Protein AF-A0A819W974-F1 (afdb_monomer)

Structure (mmCIF, N/CA/C/O backbone):
data_AF-A0A819W974-F1
#
_entry.id   AF-A0A819W974-F1
#
loop_
_atom_site.group_PDB
_atom_site.id
_atom_site.type_symbol
_atom_site.label_atom_id
_atom_site.label_alt_id
_atom_site.label_comp_id
_atom_site.label_asym_id
_atom_site.label_entity_id
_atom_site.label_seq_id
_atom_site.pdbx_PDB_ins_code
_atom_site.Cartn_x
_atom_site.Cartn_y
_atom_site.Cartn_z
_atom_site.occupancy
_atom_site.B_iso_or_equiv
_atom_site.auth_seq_id
_atom_site.auth_comp_id
_atom_site.auth_asym_id
_atom_site.auth_atom_id
_atom_site.pdbx_PDB_model_num
ATOM 1 N N . MET A 1 1 ? -41.568 12.295 -10.324 1.00 42.38 1 MET A N 1
ATOM 2 C CA . MET A 1 1 ? -40.497 11.325 -10.025 1.00 42.38 1 MET A CA 1
ATOM 3 C C . MET A 1 1 ? -39.999 11.650 -8.636 1.00 42.38 1 MET A C 1
ATOM 5 O O . MET A 1 1 ? -39.471 12.730 -8.417 1.00 42.38 1 MET A O 1
ATOM 9 N N . THR A 1 2 ? -40.362 10.806 -7.682 1.00 36.22 2 THR A N 1
ATOM 10 C CA . THR A 1 2 ? -40.073 10.951 -6.257 1.00 36.22 2 THR A CA 1
ATOM 11 C C . THR A 1 2 ? -38.584 10.732 -6.017 1.00 36.22 2 THR A C 1
ATOM 13 O O . THR A 1 2 ? -38.056 9.686 -6.380 1.00 36.22 2 THR A O 1
ATOM 16 N N . ASN A 1 3 ? -37.919 11.728 -5.428 1.00 44.75 3 ASN A N 1
ATOM 17 C CA . ASN A 1 3 ? -36.588 11.568 -4.852 1.00 44.75 3 ASN A CA 1
ATOM 18 C C . ASN A 1 3 ? -36.712 10.606 -3.671 1.00 44.75 3 ASN A C 1
ATOM 20 O O . ASN A 1 3 ? -37.143 11.006 -2.589 1.00 44.75 3 ASN A O 1
ATOM 24 N N . GLU A 1 4 ? -36.368 9.341 -3.889 1.00 32.69 4 GLU A N 1
ATOM 25 C CA . GLU A 1 4 ? -36.069 8.459 -2.773 1.00 32.69 4 GLU A CA 1
ATOM 26 C C . GLU A 1 4 ? -34.808 8.982 -2.070 1.00 32.69 4 GLU A C 1
ATOM 28 O O . GLU A 1 4 ? -33.823 9.324 -2.734 1.00 32.69 4 GLU A O 1
ATOM 33 N N . PRO A 1 5 ? -34.817 9.094 -0.733 1.00 39.94 5 PRO A N 1
ATOM 34 C CA . PRO A 1 5 ? -33.612 9.404 0.007 1.00 39.94 5 PRO A CA 1
ATOM 35 C C . PRO A 1 5 ? -32.645 8.239 -0.194 1.00 39.94 5 PRO A C 1
ATOM 37 O O . PRO A 1 5 ? -32.991 7.093 0.089 1.00 39.94 5 PRO A O 1
ATOM 40 N N . ILE A 1 6 ? -31.442 8.535 -0.689 1.00 42.38 6 ILE A N 1
ATOM 41 C CA . ILE A 1 6 ? -30.333 7.581 -0.753 1.00 42.38 6 ILE A CA 1
ATOM 42 C C . ILE A 1 6 ? -30.153 7.036 0.667 1.00 42.38 6 ILE A C 1
ATOM 44 O O . ILE A 1 6 ? -29.666 7.737 1.556 1.00 42.38 6 ILE A O 1
ATOM 48 N N . GLN A 1 7 ? -30.640 5.814 0.894 1.00 40.62 7 GLN A N 1
ATOM 49 C CA . GLN A 1 7 ? -30.474 5.087 2.144 1.00 40.62 7 GLN A CA 1
ATOM 50 C C . GLN A 1 7 ? -28.995 5.097 2.513 1.00 40.62 7 GLN A C 1
ATOM 52 O O . GLN A 1 7 ? -28.146 4.912 1.643 1.00 40.62 7 GLN A O 1
ATOM 57 N N . ALA A 1 8 ? -28.712 5.319 3.799 1.00 41.88 8 ALA A N 1
ATOM 58 C CA . ALA A 1 8 ? -27.383 5.286 4.390 1.00 41.88 8 ALA A CA 1
ATOM 59 C C . ALA A 1 8 ? -26.631 4.023 3.944 1.00 41.88 8 ALA A C 1
ATOM 61 O O . ALA A 1 8 ? -26.779 2.945 4.517 1.00 41.88 8 ALA A O 1
ATOM 62 N N . SER A 1 9 ? -25.854 4.148 2.872 1.00 46.50 9 SER A N 1
ATOM 63 C CA . SER A 1 9 ? -25.026 3.075 2.359 1.00 46.50 9 SER A CA 1
ATOM 64 C C . SER A 1 9 ? -23.968 2.801 3.413 1.00 46.50 9 SER A C 1
ATOM 66 O O . SER A 1 9 ? -23.186 3.701 3.727 1.00 46.50 9 SER A O 1
ATOM 68 N N . ASN A 1 10 ? -23.958 1.582 3.954 1.00 57.91 10 ASN A N 1
ATOM 69 C CA . ASN A 1 10 ? -22.863 1.031 4.747 1.00 57.91 10 ASN A CA 1
ATOM 70 C C . ASN A 1 10 ? -21.526 1.416 4.103 1.00 57.91 10 ASN A C 1
ATOM 72 O O . ASN A 1 10 ? -21.108 0.830 3.106 1.00 57.91 10 ASN A O 1
ATOM 76 N N . ASN A 1 11 ? -20.878 2.447 4.637 1.00 87.25 11 ASN A N 1
ATOM 77 C CA . ASN A 1 11 ? -19.597 2.900 4.136 1.00 87.25 11 ASN A CA 1
ATOM 78 C C . ASN A 1 11 ? -18.559 1.895 4.641 1.00 87.25 11 ASN A C 1
ATOM 80 O O . ASN A 1 11 ? -18.260 1.875 5.834 1.00 87.25 11 ASN A O 1
ATOM 84 N N . ALA A 1 12 ? -18.032 1.052 3.751 1.00 91.69 12 ALA A N 1
ATOM 85 C CA . ALA A 1 12 ? -17.072 0.002 4.093 1.00 91.69 12 ALA A CA 1
ATOM 86 C C . ALA A 1 12 ? -15.874 0.553 4.888 1.00 91.69 12 ALA A C 1
ATOM 88 O O . ALA A 1 12 ? -15.417 -0.083 5.834 1.00 91.69 12 ALA A O 1
ATOM 89 N N . VAL A 1 13 ? -15.425 1.779 4.584 1.00 93.81 13 VAL A N 1
ATOM 90 C CA . VAL A 1 13 ? -14.362 2.460 5.342 1.00 93.81 13 VAL A CA 1
ATOM 91 C C . VAL A 1 13 ? -14.792 2.746 6.785 1.00 93.81 13 VAL A C 1
ATOM 93 O O . VAL A 1 13 ? -14.018 2.511 7.708 1.00 93.81 13 VAL A O 1
ATOM 96 N N . GLN A 1 14 ? -16.024 3.215 7.007 1.00 91.81 14 GLN A N 1
ATOM 97 C CA . GLN A 1 14 ? -16.550 3.452 8.360 1.00 91.81 14 GLN A CA 1
ATOM 98 C C . GLN A 1 14 ? -16.754 2.139 9.122 1.00 91.81 14 GLN A C 1
ATOM 100 O O . GLN A 1 14 ? -16.429 2.066 10.305 1.00 91.81 14 GLN A O 1
ATOM 105 N N . ALA A 1 15 ? -17.238 1.091 8.447 1.00 91.94 15 ALA A N 1
ATOM 106 C CA . ALA A 1 15 ? -17.370 -0.241 9.033 1.00 91.94 15 ALA A CA 1
ATOM 107 C C . ALA A 1 15 ? -16.003 -0.808 9.454 1.00 91.94 15 ALA A C 1
ATOM 109 O O . ALA A 1 15 ? -15.865 -1.340 10.560 1.00 91.94 15 ALA A O 1
ATOM 110 N N . PHE A 1 16 ? -14.976 -0.631 8.615 1.00 93.62 16 PHE A N 1
ATOM 111 C CA . PHE A 1 16 ? -13.601 -0.991 8.950 1.00 93.62 16 PHE A CA 1
ATOM 112 C C . PHE A 1 16 ? -13.096 -0.189 10.150 1.00 93.62 16 PHE A C 1
ATOM 114 O O . PHE A 1 16 ? -12.579 -0.782 11.091 1.00 93.62 16 PHE A O 1
ATOM 121 N N . ALA A 1 17 ? -13.257 1.139 10.140 1.00 92.75 17 ALA A N 1
ATOM 122 C CA . ALA A 1 17 ? -12.788 2.010 11.217 1.00 92.75 17 ALA A CA 1
ATOM 123 C C . ALA A 1 17 ? -13.410 1.625 12.565 1.00 92.75 17 ALA A C 1
ATOM 125 O O . ALA A 1 17 ? -12.683 1.411 13.532 1.00 92.75 17 ALA A O 1
ATOM 126 N N . LYS A 1 18 ? -14.733 1.413 12.597 1.00 91.06 18 LYS A N 1
ATOM 127 C CA . LYS A 1 18 ? -15.446 0.935 13.788 1.00 91.06 18 LYS A CA 1
ATOM 128 C C . LYS A 1 18 ? -14.874 -0.398 14.279 1.00 91.06 18 LYS A C 1
ATOM 130 O O . LYS A 1 18 ? -14.532 -0.512 15.450 1.00 91.06 18 LYS A O 1
ATOM 135 N N . SER A 1 19 ? -14.713 -1.372 13.378 1.00 90.94 19 SER A N 1
ATOM 136 C CA . SER A 1 19 ? -14.131 -2.683 13.708 1.00 90.94 19 SER A CA 1
ATOM 137 C C . SER A 1 19 ? -12.705 -2.551 14.260 1.00 90.94 19 SER A C 1
ATOM 139 O O . SER A 1 19 ? -12.328 -3.225 15.214 1.00 90.94 19 SER A O 1
ATOM 141 N N . PHE A 1 20 ? -11.896 -1.675 13.662 1.00 91.69 20 PHE A N 1
ATOM 142 C CA . PHE A 1 20 ? -10.507 -1.453 14.044 1.00 91.69 20 PHE A CA 1
ATOM 143 C C . PHE A 1 20 ? -10.368 -0.769 15.410 1.00 91.69 20 PHE A C 1
ATOM 145 O O . PHE A 1 20 ? -9.435 -1.077 16.149 1.00 91.69 20 PHE A O 1
ATOM 152 N N . GLU A 1 21 ? -11.281 0.137 15.756 1.00 89.31 21 GLU A N 1
ATOM 153 C CA . GLU A 1 21 ? -11.305 0.822 17.052 1.00 89.31 21 GLU A CA 1
ATOM 154 C C . GLU A 1 21 ? -11.771 -0.104 18.182 1.00 89.31 21 GLU A C 1
ATOM 156 O O . GLU A 1 21 ? -11.208 -0.068 19.276 1.00 89.31 21 GLU A O 1
ATOM 161 N N . THR A 1 22 ? -12.752 -0.978 17.927 1.00 87.19 22 THR A N 1
ATOM 162 C CA . THR A 1 22 ? -13.338 -1.840 18.968 1.00 87.19 22 THR A CA 1
ATOM 163 C C . THR A 1 22 ? -12.621 -3.175 19.163 1.00 87.19 22 THR A C 1
ATOM 165 O O . THR A 1 22 ? -12.827 -3.820 20.195 1.00 87.19 22 THR A O 1
ATOM 168 N N . LYS A 1 23 ? -11.729 -3.586 18.247 1.00 85.06 23 LYS A N 1
ATOM 169 C CA . LYS A 1 23 ? -11.028 -4.891 18.298 1.00 85.06 23 LYS A CA 1
ATOM 170 C C . LYS A 1 23 ? -10.211 -5.152 19.570 1.00 85.06 23 LYS A C 1
ATOM 172 O O . LYS A 1 23 ? -9.821 -6.285 19.825 1.00 85.06 23 LYS A O 1
ATOM 177 N N . HIS A 1 24 ? -9.877 -4.110 20.332 1.00 75.44 24 HIS A N 1
ATOM 178 C CA . HIS A 1 24 ? -9.124 -4.222 21.587 1.00 75.44 24 HIS A CA 1
ATOM 179 C C . HIS A 1 24 ? -10.011 -4.148 22.836 1.00 75.44 24 HIS A C 1
ATOM 181 O O . HIS A 1 24 ? -9.515 -4.344 23.941 1.00 75.44 24 HIS A O 1
ATOM 187 N N . THR A 1 25 ? -11.302 -3.856 22.670 1.00 72.00 25 THR A N 1
ATOM 188 C CA . THR A 1 25 ? -12.250 -3.618 23.766 1.00 72.00 25 THR A CA 1
ATOM 189 C C . THR A 1 25 ? -13.275 -4.746 23.909 1.00 72.00 25 THR A C 1
ATOM 191 O O . THR A 1 25 ? -13.917 -4.838 24.951 1.00 72.00 25 THR A O 1
ATOM 194 N N . GLN A 1 26 ? -13.451 -5.607 22.900 1.00 56.25 26 GLN A N 1
ATOM 195 C CA . GLN A 1 26 ? -14.539 -6.589 22.875 1.00 56.25 26 GLN A CA 1
ATOM 196 C C . GLN A 1 26 ? -14.070 -8.051 22.835 1.00 56.25 26 GLN A C 1
ATOM 198 O O . GLN A 1 26 ? -13.472 -8.500 21.864 1.00 56.25 26 GLN A O 1
ATOM 203 N N . ASP A 1 27 ? -14.498 -8.796 23.858 1.00 47.78 27 ASP A N 1
ATOM 204 C CA . ASP A 1 27 ? -14.634 -10.264 23.918 1.00 47.78 27 ASP A CA 1
ATOM 205 C C . ASP A 1 27 ? -15.865 -10.785 23.126 1.00 47.78 27 ASP A C 1
ATOM 207 O O . ASP A 1 27 ? -16.282 -11.930 23.281 1.00 47.78 27 ASP A O 1
ATOM 211 N N . TYR A 1 28 ? -16.489 -9.963 22.272 1.00 43.31 28 TYR A N 1
ATOM 212 C CA . TYR A 1 28 ? -17.703 -10.323 21.532 1.00 43.31 28 TYR A CA 1
ATOM 213 C C . TYR A 1 28 ? -17.597 -9.965 20.049 1.00 43.31 28 TYR A C 1
ATOM 215 O O . TYR A 1 28 ? -17.535 -8.800 19.664 1.00 43.31 28 TYR A O 1
ATOM 223 N N . ALA A 1 29 ? -17.651 -11.000 19.215 1.00 47.88 29 ALA A N 1
ATOM 224 C CA . ALA A 1 29 ? -17.997 -10.903 17.807 1.00 47.88 29 ALA A CA 1
ATOM 225 C C .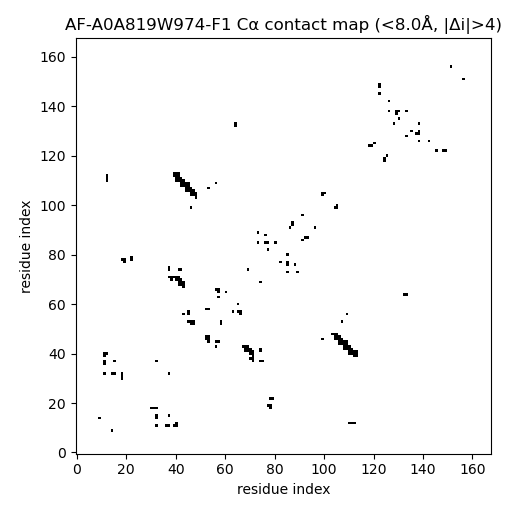 ALA A 1 29 ? -19.424 -10.343 17.650 1.00 47.88 29 ALA A C 1
ATOM 227 O O . ALA A 1 29 ? -20.346 -10.880 18.258 1.00 47.88 29 ALA A O 1
ATOM 228 N N . SER A 1 30 ? -19.632 -9.313 16.822 1.00 46.91 30 SER A N 1
ATOM 229 C CA . SER A 1 30 ? -20.837 -9.259 15.962 1.00 46.91 30 SER A CA 1
ATOM 230 C C . SER A 1 30 ? -20.846 -8.155 14.902 1.00 46.91 30 SER A C 1
ATOM 232 O O . SER A 1 30 ? -21.572 -8.316 13.931 1.00 46.91 30 SER A O 1
ATOM 234 N N . ASP A 1 31 ? -20.005 -7.121 14.978 1.00 56.09 31 ASP A N 1
ATOM 235 C CA . ASP A 1 31 ? -19.869 -6.147 13.878 1.00 56.09 31 ASP A CA 1
ATOM 236 C C . ASP A 1 31 ? -18.556 -6.368 13.123 1.00 56.09 31 ASP A C 1
ATOM 238 O O . ASP A 1 31 ? -17.691 -5.500 13.041 1.00 56.09 31 ASP A O 1
ATOM 242 N N . THR A 1 32 ? -18.370 -7.580 12.604 1.00 73.06 32 THR A N 1
ATOM 243 C CA . THR A 1 32 ? -17.257 -7.862 11.696 1.00 73.06 32 THR A CA 1
ATOM 244 C C . THR A 1 32 ? -17.601 -7.282 10.330 1.00 73.06 32 THR A C 1
ATOM 246 O O . THR A 1 32 ? -18.657 -7.585 9.771 1.00 73.06 32 THR A O 1
ATOM 249 N N . ILE A 1 33 ? -16.719 -6.436 9.788 1.00 86.38 33 ILE A N 1
ATOM 250 C CA . ILE A 1 33 ? -16.798 -6.031 8.381 1.00 86.38 33 ILE A CA 1
ATOM 251 C C . ILE A 1 33 ? -16.965 -7.278 7.500 1.00 86.38 33 ILE A C 1
ATOM 253 O O . ILE A 1 33 ? -16.260 -8.270 7.682 1.00 86.38 33 ILE A O 1
ATOM 257 N N . LYS A 1 34 ? -17.922 -7.244 6.571 1.00 89.25 34 LYS A N 1
ATOM 258 C CA . LYS A 1 34 ? -18.146 -8.354 5.639 1.00 89.25 34 LYS A CA 1
ATOM 259 C C . LYS A 1 34 ? -16.941 -8.495 4.713 1.00 89.25 34 LYS A C 1
ATOM 261 O O . LYS A 1 34 ? -16.384 -7.482 4.293 1.00 89.25 34 LYS A O 1
ATOM 266 N N . ASP A 1 35 ? -16.595 -9.722 4.333 1.00 88.75 35 ASP A N 1
ATOM 267 C CA . ASP A 1 35 ? -15.468 -9.977 3.425 1.00 88.75 35 ASP A CA 1
ATOM 268 C C . ASP A 1 35 ? -15.617 -9.206 2.101 1.00 88.75 35 ASP A C 1
ATOM 270 O O . ASP A 1 35 ? -14.673 -8.551 1.664 1.00 88.75 35 ASP A O 1
ATOM 274 N N . ASP A 1 36 ? -16.826 -9.162 1.531 1.00 91.25 36 ASP A N 1
ATOM 275 C CA . ASP A 1 36 ? -17.128 -8.384 0.319 1.00 91.25 36 ASP A CA 1
ATOM 276 C C . ASP A 1 36 ? -16.870 -6.880 0.490 1.00 91.25 36 ASP A C 1
ATOM 278 O O . ASP A 1 36 ? -16.502 -6.190 -0.460 1.00 91.25 36 ASP A O 1
ATOM 282 N N . ASP A 1 37 ? -17.084 -6.341 1.693 1.00 93.50 37 ASP A N 1
ATOM 283 C CA . ASP A 1 37 ? -16.803 -4.937 1.983 1.00 93.50 37 ASP A CA 1
ATOM 284 C C . ASP A 1 37 ? -15.309 -4.711 2.204 1.00 93.50 37 ASP A C 1
ATOM 286 O O . ASP A 1 37 ? -14.780 -3.699 1.750 1.00 93.50 37 ASP A O 1
ATOM 290 N N . LEU A 1 38 ? -14.607 -5.667 2.817 1.00 94.00 38 LEU A N 1
ATOM 291 C CA . LEU A 1 38 ? -13.160 -5.609 2.997 1.00 94.00 38 LEU A CA 1
ATOM 292 C C . LEU A 1 38 ? -12.411 -5.690 1.656 1.00 94.00 38 LEU A C 1
ATOM 294 O O . LEU A 1 38 ? -11.460 -4.939 1.454 1.00 94.00 38 LEU A O 1
ATOM 298 N N . GLN A 1 39 ? -12.871 -6.517 0.710 1.00 94.81 39 GLN A N 1
ATOM 299 C CA . GLN A 1 39 ? -12.305 -6.641 -0.645 1.00 94.81 39 GLN A CA 1
ATOM 300 C C . GLN A 1 39 ? -12.358 -5.337 -1.453 1.00 94.81 39 GLN A C 1
ATOM 302 O O . GLN A 1 39 ? -11.505 -5.093 -2.313 1.00 94.81 39 GLN A O 1
ATOM 307 N N . LYS A 1 40 ? -13.320 -4.457 -1.148 1.00 95.50 40 LYS A N 1
ATOM 308 C CA . LYS A 1 40 ? -13.427 -3.117 -1.750 1.00 95.50 40 LYS A CA 1
ATOM 309 C C . LYS A 1 40 ? -12.413 -2.131 -1.178 1.00 95.50 40 LYS A C 1
ATOM 311 O O . LYS A 1 40 ? -12.319 -1.014 -1.684 1.00 95.50 40 LYS A O 1
ATOM 316 N N . LEU A 1 41 ? -11.684 -2.499 -0.127 1.00 96.62 41 LEU A N 1
ATOM 317 C CA . LEU A 1 41 ? -10.747 -1.627 0.562 1.00 96.62 41 LEU A CA 1
ATOM 318 C C . LEU A 1 41 ? -9.300 -1.992 0.247 1.00 96.62 41 LEU A C 1
ATOM 320 O O . LEU A 1 41 ? -8.947 -3.111 -0.130 1.00 96.62 41 LEU A O 1
ATOM 324 N N . VAL A 1 42 ? -8.458 -0.987 0.422 1.00 96.94 42 VAL A N 1
ATOM 325 C CA . VAL A 1 42 ? -7.004 -1.085 0.454 1.00 96.94 42 VAL A CA 1
ATOM 326 C C . VAL A 1 42 ? -6.497 -0.188 1.575 1.00 96.94 42 VAL A C 1
ATOM 328 O O . VAL A 1 42 ? -7.191 0.731 2.026 1.00 96.94 42 VAL A O 1
ATOM 331 N N . GLY A 1 43 ? -5.280 -0.438 2.042 1.00 95.81 43 GLY A N 1
ATOM 332 C CA . GLY A 1 43 ? -4.694 0.416 3.061 1.00 95.81 43 GLY A CA 1
ATOM 333 C C . GLY A 1 43 ? -3.189 0.509 3.028 1.00 95.81 43 GLY A C 1
ATOM 334 O O . GLY A 1 43 ? -2.490 -0.201 2.312 1.00 95.81 43 GLY A O 1
ATOM 335 N N . ARG A 1 44 ? -2.662 1.432 3.820 1.00 95.25 44 ARG A N 1
ATOM 336 C CA . ARG A 1 44 ? -1.224 1.622 3.963 1.00 95.25 44 ARG A CA 1
ATOM 337 C C . ARG A 1 44 ? -0.899 2.156 5.335 1.00 95.25 44 ARG A C 1
ATOM 339 O O . ARG A 1 44 ? -1.525 3.098 5.814 1.00 95.25 44 ARG A O 1
ATOM 346 N N . VAL A 1 45 ? 0.143 1.590 5.927 1.00 95.06 45 VAL A N 1
ATOM 347 C CA . VAL A 1 45 ? 0.729 2.150 7.136 1.00 95.06 45 VAL A CA 1
ATOM 348 C C . VAL A 1 45 ? 1.723 3.245 6.771 1.00 95.06 45 VAL A C 1
ATOM 350 O O . VAL A 1 45 ? 2.686 3.014 6.039 1.00 95.06 45 VAL A O 1
ATOM 353 N N . THR A 1 46 ? 1.525 4.420 7.358 1.00 93.44 46 THR A N 1
ATOM 354 C CA . THR A 1 46 ? 2.435 5.563 7.280 1.00 93.44 46 THR A CA 1
ATOM 355 C C . THR A 1 46 ? 3.010 5.861 8.664 1.00 93.44 46 THR A C 1
ATOM 357 O O . THR A 1 46 ? 2.327 5.741 9.678 1.00 93.44 46 THR A O 1
ATOM 360 N N . CYS A 1 47 ? 4.284 6.253 8.719 1.00 93.56 47 CYS A N 1
ATOM 361 C CA . CYS A 1 47 ? 5.000 6.585 9.955 1.00 93.56 47 CYS A CA 1
ATOM 362 C C . CYS A 1 47 ? 5.424 8.059 9.932 1.00 93.56 47 CYS A C 1
ATOM 364 O O . CYS A 1 47 ? 6.188 8.444 9.047 1.00 93.56 47 CYS A O 1
ATOM 366 N N . GLY A 1 48 ? 4.985 8.891 10.880 1.00 93.06 48 GLY A N 1
ATOM 367 C CA . GLY A 1 48 ? 5.189 10.350 10.874 1.00 93.06 48 GLY A CA 1
ATOM 368 C C . GLY A 1 48 ? 5.229 11.005 12.248 1.00 93.06 48 GLY A C 1
ATOM 369 O O . GLY A 1 48 ? 4.954 10.348 13.236 1.00 93.06 48 GLY A O 1
ATOM 370 N N . SER A 1 49 ? 5.647 12.271 12.328 1.00 93.94 49 SER A N 1
ATOM 371 C CA . SER A 1 49 ? 5.691 13.022 13.607 1.00 93.94 49 SER A CA 1
ATOM 372 C C . SER A 1 49 ? 4.602 14.078 13.755 1.00 93.94 49 SER A C 1
ATOM 374 O O . SER A 1 49 ? 4.394 14.570 14.854 1.00 93.94 49 SER A O 1
ATOM 376 N N . LYS A 1 50 ? 3.964 14.482 12.660 1.00 92.75 50 LYS A N 1
ATOM 377 C CA . LYS A 1 50 ? 3.026 15.609 12.604 1.00 92.75 50 LYS A CA 1
ATOM 378 C C . LYS A 1 50 ? 1.891 15.277 11.650 1.00 92.75 50 LYS A C 1
ATOM 380 O O . LYS A 1 50 ? 2.085 14.443 10.773 1.00 92.75 50 LYS A O 1
ATOM 385 N N . GLU A 1 51 ? 0.750 15.943 11.786 1.00 90.56 51 GLU A N 1
ATOM 386 C CA . GLU A 1 51 ? -0.453 15.662 10.985 1.00 90.56 51 GLU A CA 1
ATOM 387 C C . GLU A 1 51 ? -0.185 15.641 9.477 1.00 90.56 51 GLU A C 1
ATOM 389 O O . GLU A 1 51 ? -0.529 14.673 8.803 1.00 90.56 51 GLU A O 1
ATOM 394 N N . MET A 1 52 ? 0.557 16.630 8.972 1.00 90.50 52 MET A N 1
ATOM 395 C CA . MET A 1 52 ? 0.881 16.713 7.544 1.00 90.50 52 MET A CA 1
ATOM 396 C C . MET A 1 52 ? 1.712 15.533 7.013 1.00 90.50 52 MET A C 1
ATOM 398 O O . MET A 1 52 ? 1.716 15.265 5.817 1.00 90.50 52 MET A O 1
ATOM 402 N N . ASP A 1 53 ? 2.412 14.791 7.882 1.00 89.00 53 ASP A N 1
ATOM 403 C CA . ASP A 1 53 ? 3.135 13.582 7.466 1.00 89.00 53 ASP A CA 1
ATOM 404 C C . ASP A 1 53 ? 2.180 12.442 7.060 1.00 89.00 53 ASP A C 1
ATOM 406 O O . ASP A 1 53 ? 2.644 11.434 6.521 1.00 89.00 53 ASP A O 1
ATOM 410 N N . PHE A 1 54 ? 0.886 12.576 7.366 1.00 91.12 54 PHE A N 1
ATOM 411 C CA . PHE A 1 54 ? -0.162 11.589 7.119 1.00 91.12 54 PHE A CA 1
ATOM 412 C C . PHE A 1 54 ? -1.174 12.028 6.054 1.00 91.12 54 PHE A C 1
ATOM 414 O O . PHE A 1 54 ? -2.031 11.226 5.696 1.00 91.12 54 PHE A O 1
ATOM 421 N N . GLU A 1 55 ? -1.070 13.254 5.529 1.00 88.56 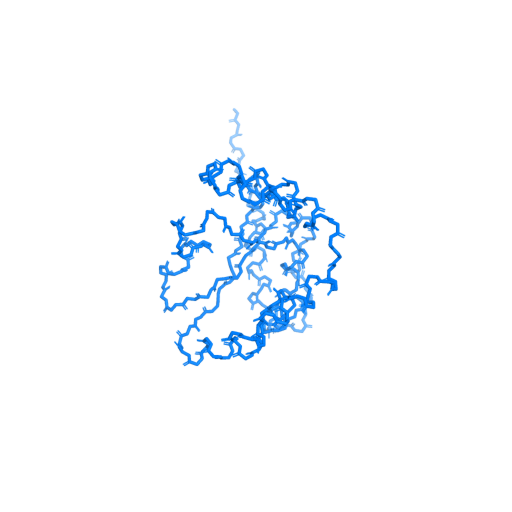55 GLU A N 1
ATOM 422 C CA . GLU A 1 55 ? -1.928 13.748 4.437 1.00 88.56 55 GLU A CA 1
ATOM 423 C C . GLU A 1 55 ? -1.739 12.942 3.148 1.00 88.56 55 GLU A C 1
ATOM 425 O O . GLU A 1 55 ? -2.681 12.737 2.386 1.00 88.56 55 GLU A O 1
ATOM 430 N N . TYR A 1 56 ? -0.522 12.443 2.923 1.00 85.50 56 TYR A N 1
ATOM 431 C CA . TYR A 1 56 ? -0.168 11.668 1.742 1.00 85.50 56 TYR A CA 1
ATOM 432 C C . TYR A 1 56 ? 0.321 10.275 2.129 1.00 85.50 56 TYR A C 1
ATOM 434 O O . TYR A 1 56 ? 1.038 10.078 3.112 1.00 85.50 56 TYR A O 1
ATOM 442 N N . LEU A 1 57 ? 0.018 9.295 1.276 1.00 85.81 57 LEU A N 1
ATOM 443 C CA . LEU A 1 57 ? 0.546 7.931 1.396 1.00 85.81 57 LEU A CA 1
ATOM 444 C C . LEU A 1 57 ? 2.083 7.892 1.280 1.00 85.81 57 LEU A C 1
ATOM 446 O O . LEU A 1 57 ? 2.746 7.012 1.841 1.00 85.81 57 LEU A O 1
ATOM 450 N N . GLN A 1 58 ? 2.664 8.866 0.578 1.00 82.50 58 GLN A N 1
ATOM 451 C CA . GLN A 1 58 ? 4.097 8.996 0.356 1.00 82.50 58 GLN A CA 1
ATOM 452 C C . GLN A 1 58 ? 4.572 10.392 0.752 1.00 82.50 58 GLN A C 1
ATOM 454 O O . GLN A 1 58 ? 4.160 11.386 0.170 1.00 82.50 58 GLN A O 1
ATOM 459 N N . LYS A 1 59 ? 5.509 10.459 1.701 1.00 76.75 59 LYS A N 1
ATOM 460 C CA . LYS A 1 59 ? 6.022 11.733 2.237 1.00 76.75 59 LYS A CA 1
ATOM 461 C C . LYS A 1 59 ? 6.811 12.587 1.253 1.00 76.75 59 LYS A C 1
ATOM 463 O O . LYS A 1 59 ? 6.965 13.781 1.465 1.00 76.75 59 LYS A O 1
ATOM 468 N N . ASN A 1 60 ? 7.409 11.950 0.254 1.00 78.88 60 ASN A N 1
ATOM 469 C CA . ASN A 1 60 ? 8.237 12.621 -0.736 1.00 78.88 60 ASN A CA 1
ATOM 470 C C . ASN A 1 60 ? 7.813 12.134 -2.131 1.00 78.88 60 ASN A C 1
ATOM 472 O O . ASN A 1 60 ? 8.363 11.130 -2.606 1.00 78.88 60 ASN A O 1
ATOM 476 N N . PRO A 1 61 ? 6.808 12.789 -2.740 1.00 71.50 61 PRO A N 1
ATOM 477 C CA . PRO A 1 61 ? 6.317 12.441 -4.072 1.00 71.50 61 PRO A CA 1
ATOM 478 C C . PRO A 1 61 ? 7.335 12.756 -5.180 1.00 71.50 61 PRO A C 1
ATOM 480 O O . PRO A 1 61 ? 7.269 12.189 -6.275 1.00 71.50 61 PRO A O 1
ATOM 483 N N . ASP A 1 62 ? 8.322 13.612 -4.911 1.00 78.19 62 ASP A N 1
ATOM 484 C CA . ASP A 1 62 ? 9.397 13.898 -5.863 1.00 78.19 62 ASP A CA 1
ATOM 485 C C . ASP A 1 62 ? 10.354 12.712 -5.981 1.00 78.19 62 ASP A C 1
ATOM 487 O O . ASP A 1 62 ? 10.738 12.334 -7.088 1.00 78.19 62 ASP A O 1
ATOM 491 N N . ALA A 1 63 ? 10.664 12.066 -4.853 1.00 76.25 63 ALA A N 1
ATOM 492 C CA . ALA A 1 63 ? 11.568 10.921 -4.800 1.00 76.25 63 ALA A CA 1
ATOM 493 C C . ALA A 1 63 ? 10.893 9.579 -5.131 1.00 76.25 63 ALA A C 1
ATOM 495 O O . ALA A 1 63 ? 11.520 8.710 -5.741 1.00 76.25 63 ALA A O 1
ATOM 496 N N . LYS A 1 64 ? 9.635 9.363 -4.720 1.00 83.19 64 LYS A N 1
ATOM 497 C CA . LYS A 1 64 ? 8.892 8.136 -5.053 1.00 83.19 64 LYS A CA 1
ATOM 498 C C . LYS A 1 64 ? 7.509 8.479 -5.580 1.00 83.19 64 LYS A C 1
ATOM 500 O O . LYS A 1 64 ? 6.717 9.091 -4.872 1.00 83.19 64 LYS A O 1
ATOM 505 N N . LYS A 1 65 ? 7.222 8.029 -6.801 1.00 87.31 65 LYS A N 1
ATOM 506 C CA . LYS A 1 65 ? 5.955 8.293 -7.493 1.00 87.31 65 LYS A CA 1
ATOM 507 C C . LYS A 1 65 ? 4.816 7.390 -7.025 1.00 87.31 65 LYS A C 1
ATOM 509 O O . LYS A 1 65 ? 3.658 7.750 -7.180 1.00 87.31 65 LYS A O 1
ATOM 514 N N . PHE A 1 66 ? 5.144 6.257 -6.403 1.00 89.56 66 PHE A N 1
ATOM 515 C CA . PHE A 1 66 ? 4.171 5.253 -5.980 1.00 89.56 66 PHE A CA 1
ATOM 516 C C . PHE A 1 66 ? 4.306 4.897 -4.505 1.00 89.56 66 PHE A C 1
ATOM 518 O O . PHE A 1 66 ? 5.363 5.064 -3.887 1.00 89.56 66 PHE A O 1
ATOM 525 N N . SER A 1 67 ? 3.221 4.349 -3.966 1.00 90.88 67 SER A N 1
ATOM 526 C CA . SER A 1 67 ? 3.154 3.779 -2.627 1.00 90.88 67 SER A CA 1
ATOM 527 C C . SER A 1 67 ? 2.730 2.324 -2.698 1.00 90.88 67 SER A C 1
ATOM 529 O O . SER A 1 67 ? 1.741 2.003 -3.342 1.00 90.88 67 SER A O 1
ATOM 531 N N . TRP A 1 68 ? 3.430 1.467 -1.960 1.00 91.31 68 TRP A N 1
ATOM 532 C CA . TRP A 1 68 ? 2.949 0.124 -1.652 1.00 91.31 68 TRP A CA 1
ATOM 533 C C . TRP A 1 68 ? 1.730 0.201 -0.739 1.00 91.31 68 TRP A C 1
ATOM 535 O O . TRP A 1 68 ? 1.777 0.852 0.310 1.00 91.31 68 TRP A O 1
ATOM 545 N N . ILE A 1 69 ? 0.659 -0.462 -1.135 1.00 94.81 69 ILE A N 1
ATOM 546 C CA . ILE A 1 69 ? -0.577 -0.576 -0.368 1.00 94.81 69 ILE A CA 1
ATOM 547 C C . ILE A 1 69 ? -0.870 -2.062 -0.171 1.00 94.81 69 ILE A C 1
ATOM 549 O O . ILE A 1 69 ? -0.404 -2.894 -0.946 1.00 94.81 69 ILE A O 1
ATOM 553 N N . MET A 1 70 ? -1.607 -2.390 0.878 1.00 95.12 70 MET A N 1
ATOM 554 C CA . MET A 1 70 ? -2.074 -3.740 1.161 1.00 95.12 70 MET A CA 1
ATOM 555 C C . MET A 1 70 ? -3.537 -3.882 0.750 1.00 95.12 70 MET A C 1
ATOM 557 O O . MET A 1 70 ? -4.303 -2.915 0.837 1.00 95.12 70 MET A O 1
ATOM 561 N N . GLY A 1 71 ? -3.898 -5.080 0.300 1.00 95.19 71 GLY A N 1
ATOM 562 C CA . GLY A 1 71 ? -5.274 -5.451 0.022 1.00 95.19 71 GLY A CA 1
ATOM 563 C C . GLY A 1 71 ? -6.035 -5.826 1.289 1.00 95.19 71 GLY A C 1
ATOM 564 O O . GLY A 1 71 ? -5.616 -5.563 2.421 1.00 95.19 71 GLY A O 1
ATOM 565 N N . ASP A 1 72 ? -7.172 -6.464 1.067 1.00 94.94 72 ASP A N 1
ATOM 566 C CA . ASP A 1 72 ? -8.050 -7.036 2.079 1.00 94.94 72 ASP A CA 1
ATOM 567 C C . ASP A 1 72 ? -7.340 -8.054 2.976 1.00 94.94 72 ASP A C 1
ATOM 569 O O . ASP A 1 72 ? -7.542 -8.056 4.190 1.00 94.94 72 ASP A O 1
ATOM 573 N N . ASP A 1 73 ? -6.437 -8.849 2.407 1.00 93.44 73 ASP A N 1
ATOM 574 C CA . ASP A 1 73 ? -5.588 -9.797 3.121 1.00 93.44 73 ASP A CA 1
ATOM 575 C C . ASP A 1 73 ? -4.766 -9.114 4.226 1.00 93.44 73 ASP A C 1
ATOM 577 O O . ASP A 1 73 ? -4.856 -9.497 5.398 1.00 93.44 73 ASP A O 1
ATOM 581 N N . GLY A 1 74 ? -4.041 -8.047 3.884 1.00 93.69 74 GLY A N 1
ATOM 582 C CA . GLY A 1 74 ? -3.244 -7.268 4.825 1.00 93.69 74 GLY A CA 1
ATOM 583 C C . GLY A 1 74 ? -4.104 -6.480 5.811 1.00 93.69 74 GLY A C 1
ATOM 584 O O . GLY A 1 74 ? -3.809 -6.462 7.007 1.00 93.69 74 GLY A O 1
ATOM 585 N N . LEU A 1 75 ? -5.208 -5.885 5.350 1.00 95.69 75 LEU A N 1
ATOM 586 C CA . LEU A 1 75 ? -6.160 -5.193 6.224 1.00 95.69 75 LEU A CA 1
ATOM 587 C C . LEU A 1 75 ? -6.785 -6.137 7.259 1.00 95.69 75 LEU A C 1
ATOM 589 O O . LEU A 1 75 ? -6.983 -5.744 8.410 1.00 95.69 75 LEU A O 1
ATOM 593 N N . SER A 1 76 ? -7.036 -7.397 6.895 1.00 94.44 76 SER A N 1
ATOM 594 C CA . SER A 1 76 ? -7.592 -8.391 7.815 1.00 94.44 76 SER A CA 1
ATOM 595 C C . SER A 1 76 ? -6.656 -8.682 8.995 1.00 94.44 76 SER A C 1
ATOM 597 O O . SER A 1 76 ? -7.129 -8.919 10.108 1.00 94.44 76 SER A O 1
ATOM 599 N N . LEU A 1 77 ? -5.333 -8.591 8.800 1.00 93.56 77 LEU A N 1
ATOM 600 C CA . LEU A 1 77 ? -4.344 -8.748 9.874 1.00 93.56 77 LEU A CA 1
ATOM 601 C C . LEU A 1 77 ? -4.519 -7.668 10.941 1.00 93.56 77 LEU A C 1
ATOM 603 O O . LEU A 1 77 ? -4.463 -7.956 12.134 1.00 93.56 77 LEU A O 1
ATOM 607 N N . PHE A 1 78 ? -4.808 -6.435 10.518 1.00 93.38 78 PHE A N 1
ATOM 608 C CA . PHE A 1 78 ? -5.086 -5.328 11.428 1.00 93.38 78 PHE A CA 1
ATOM 609 C C . PHE A 1 78 ? -6.399 -5.489 12.187 1.00 93.38 78 PHE A C 1
ATOM 611 O O . PHE A 1 78 ? -6.556 -4.832 13.206 1.00 93.38 78 PHE A O 1
ATOM 618 N N . LEU A 1 79 ? -7.322 -6.346 11.760 1.00 92.00 79 LEU A N 1
ATOM 619 C CA . LEU A 1 79 ? -8.533 -6.646 12.529 1.00 92.00 79 LEU A CA 1
ATOM 620 C C . LEU A 1 79 ? -8.341 -7.851 13.456 1.00 92.00 79 LEU A C 1
ATOM 622 O O . LEU A 1 79 ? -8.870 -7.865 14.561 1.00 92.00 79 LEU A O 1
ATOM 626 N N . LYS A 1 80 ? -7.556 -8.842 13.023 1.00 89.94 80 LYS A N 1
ATOM 627 C CA . LYS A 1 80 ? -7.384 -10.130 13.716 1.00 89.94 80 LYS A CA 1
ATOM 628 C C . LYS A 1 80 ? -6.237 -10.149 14.728 1.00 89.94 80 LYS A C 1
ATOM 630 O O . LYS A 1 80 ? -6.173 -11.054 15.554 1.00 89.94 80 LYS A O 1
ATOM 635 N N . GLN A 1 81 ? -5.301 -9.204 14.646 1.00 91.38 81 GLN A N 1
ATOM 636 C CA . GLN A 1 81 ? -4.074 -9.206 15.444 1.00 91.38 81 GLN A CA 1
ATOM 637 C C . GLN A 1 81 ? -3.866 -7.891 16.207 1.00 91.38 81 GLN A C 1
ATOM 639 O O . GLN A 1 81 ? -4.479 -6.849 15.931 1.00 91.38 81 GLN A O 1
ATOM 644 N N . SER A 1 82 ? -2.928 -7.918 17.161 1.00 90.88 82 SER A N 1
ATOM 645 C CA . SER A 1 82 ? -2.407 -6.678 17.742 1.00 90.88 82 SER A CA 1
ATOM 646 C C . SER A 1 82 ? -1.747 -5.813 16.662 1.00 90.88 82 SER A C 1
ATOM 648 O O . SER A 1 82 ? -1.170 -6.330 15.705 1.00 90.88 82 SER A O 1
ATOM 650 N N . ASN A 1 83 ? -1.783 -4.487 16.827 1.00 91.56 83 ASN A N 1
ATOM 651 C CA . ASN A 1 83 ? -1.195 -3.564 15.846 1.00 91.56 83 ASN A CA 1
ATOM 652 C C . ASN A 1 83 ? 0.281 -3.876 15.565 1.00 91.56 83 ASN A C 1
ATOM 654 O O . ASN A 1 83 ? 0.704 -3.849 14.417 1.00 91.56 83 ASN A O 1
ATOM 658 N N . ILE A 1 84 ? 1.061 -4.226 16.591 1.00 91.69 84 ILE A N 1
ATOM 659 C CA . ILE A 1 84 ? 2.475 -4.582 16.423 1.00 91.69 84 ILE A CA 1
ATOM 660 C C . ILE A 1 84 ? 2.641 -5.877 15.620 1.00 91.69 84 ILE A C 1
ATOM 662 O O . ILE A 1 84 ? 3.495 -5.929 14.741 1.00 91.69 84 ILE A O 1
ATOM 666 N N . GLN A 1 85 ? 1.828 -6.906 15.876 1.00 91.12 85 GLN A N 1
ATOM 667 C CA . GLN A 1 85 ? 1.878 -8.149 15.096 1.00 91.12 85 GLN A CA 1
ATOM 668 C C . GLN A 1 85 ? 1.504 -7.908 13.632 1.00 91.12 85 GLN A C 1
ATOM 670 O O . GLN A 1 85 ? 2.244 -8.342 12.755 1.00 91.12 85 GLN A O 1
ATOM 675 N N . ALA A 1 86 ? 0.455 -7.125 13.368 1.00 93.12 86 ALA A N 1
ATOM 676 C CA . ALA A 1 86 ? 0.074 -6.766 12.006 1.00 93.12 86 ALA A CA 1
ATOM 677 C C . ALA A 1 86 ? 1.203 -6.009 11.278 1.00 93.12 86 ALA A C 1
ATOM 679 O O . ALA A 1 86 ? 1.518 -6.325 10.133 1.00 93.12 86 ALA A O 1
ATOM 680 N N . LEU A 1 87 ? 1.878 -5.068 11.958 1.00 94.12 87 LEU A N 1
ATOM 681 C CA . LEU A 1 87 ? 3.054 -4.374 11.415 1.00 94.12 87 LEU A CA 1
ATOM 682 C C . LEU A 1 87 ? 4.197 -5.348 11.075 1.00 94.12 87 LEU A C 1
ATOM 684 O O . LEU A 1 87 ? 4.810 -5.217 10.015 1.00 94.12 87 LEU A O 1
ATOM 688 N N . ARG A 1 88 ? 4.466 -6.345 11.927 1.00 92.38 88 ARG A N 1
ATOM 689 C CA . ARG A 1 88 ? 5.470 -7.385 11.640 1.00 92.38 88 ARG A CA 1
ATOM 690 C C . ARG A 1 88 ? 5.098 -8.213 10.420 1.00 92.38 88 ARG A C 1
ATOM 692 O O . ARG A 1 88 ? 5.953 -8.464 9.577 1.00 92.38 88 ARG A O 1
ATOM 699 N N . SER A 1 89 ? 3.836 -8.620 10.314 1.00 91.56 89 SER A N 1
ATOM 700 C CA . SER A 1 89 ? 3.355 -9.444 9.204 1.00 91.56 89 SER A CA 1
ATOM 701 C C . SER A 1 89 ? 3.449 -8.740 7.850 1.00 91.56 89 SER A C 1
ATOM 703 O O . SER A 1 89 ? 3.610 -9.415 6.841 1.00 91.56 89 SER A O 1
ATOM 705 N N . ILE A 1 90 ? 3.431 -7.403 7.819 1.00 90.25 90 ILE A N 1
ATOM 706 C CA . ILE A 1 90 ? 3.682 -6.616 6.599 1.00 90.25 90 ILE A CA 1
ATOM 707 C C . ILE A 1 90 ? 5.167 -6.250 6.399 1.00 90.25 90 ILE A C 1
ATOM 709 O O . ILE A 1 90 ? 5.488 -5.379 5.591 1.00 90.25 90 ILE A O 1
ATOM 713 N N . GLY A 1 91 ? 6.082 -6.890 7.135 1.00 89.75 91 GLY A N 1
ATOM 714 C CA . GLY A 1 91 ? 7.531 -6.779 6.940 1.00 89.75 91 GLY A CA 1
ATOM 715 C C . GLY A 1 91 ? 8.226 -5.658 7.720 1.00 89.75 91 GLY A C 1
ATOM 716 O O . GLY A 1 91 ? 9.374 -5.335 7.415 1.00 89.75 91 GLY A O 1
ATOM 717 N N . LEU A 1 92 ? 7.576 -5.040 8.714 1.00 90.44 92 LEU A N 1
ATOM 718 C CA . LEU A 1 92 ? 8.231 -4.043 9.570 1.00 90.44 92 LEU A CA 1
ATOM 719 C C . LEU A 1 92 ? 8.945 -4.712 10.750 1.00 90.44 92 LEU A C 1
ATOM 721 O O . LEU A 1 92 ? 8.336 -5.407 11.560 1.00 90.44 92 LEU A O 1
ATOM 725 N N . GLU A 1 93 ? 10.241 -4.445 10.886 1.00 90.50 93 GLU A N 1
ATOM 726 C CA . GLU A 1 93 ? 11.052 -5.001 11.968 1.00 90.50 93 GLU A CA 1
ATOM 727 C C . GLU A 1 93 ? 10.776 -4.341 13.325 1.00 90.50 93 GLU A C 1
ATOM 729 O O . GLU A 1 93 ? 10.719 -3.115 13.448 1.00 90.50 93 GLU A O 1
ATOM 734 N N . ASP A 1 94 ? 10.754 -5.148 14.385 1.00 90.38 94 ASP A N 1
ATOM 735 C CA . ASP A 1 94 ? 10.561 -4.692 15.766 1.00 90.38 94 ASP A CA 1
ATOM 736 C C . ASP A 1 94 ? 11.523 -3.601 16.203 1.00 90.38 94 ASP A C 1
ATOM 738 O O . ASP A 1 94 ? 11.117 -2.598 16.794 1.00 90.38 94 ASP A O 1
ATOM 742 N N . ARG A 1 95 ? 12.814 -3.802 15.923 1.00 91.88 95 ARG A N 1
ATOM 743 C CA . ARG A 1 95 ? 13.856 -2.845 16.297 1.00 91.88 95 ARG A CA 1
ATOM 744 C C . ARG A 1 95 ? 13.600 -1.497 15.632 1.00 91.88 95 ARG A C 1
ATOM 746 O O . ARG A 1 95 ? 13.781 -0.455 16.260 1.00 91.88 95 ARG A O 1
ATOM 753 N N . TRP A 1 96 ? 13.162 -1.515 14.376 1.00 93.31 96 TRP 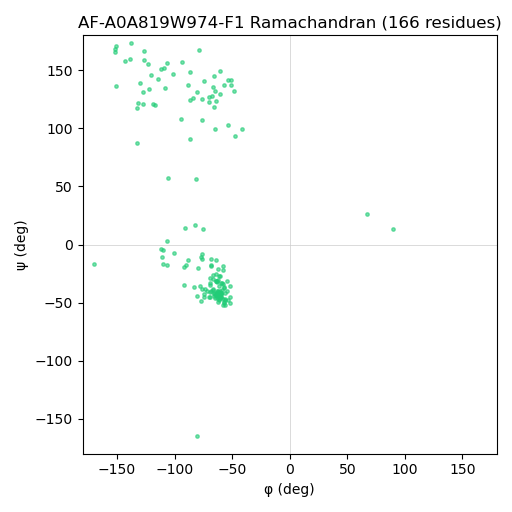A N 1
ATOM 754 C CA . TRP A 1 96 ? 12.840 -0.306 13.637 1.00 93.31 96 TRP A CA 1
ATOM 755 C C . TRP A 1 96 ? 11.569 0.357 14.178 1.00 93.31 96 TRP A C 1
ATOM 757 O O . TRP A 1 96 ? 11.595 1.561 14.431 1.00 93.31 96 TRP A O 1
ATOM 767 N N . ILE A 1 97 ? 10.502 -0.407 14.438 1.00 93.81 97 ILE A N 1
ATOM 768 C CA . ILE A 1 97 ? 9.247 0.111 15.010 1.00 93.81 97 ILE A CA 1
ATOM 769 C C . ILE A 1 97 ? 9.519 0.796 16.354 1.00 93.81 97 ILE A C 1
ATOM 771 O O . ILE A 1 97 ? 9.169 1.965 16.522 1.00 93.81 97 ILE A O 1
ATOM 775 N N . ARG A 1 98 ? 10.203 0.109 17.280 1.00 94.56 98 ARG A N 1
ATOM 776 C CA . ARG A 1 98 ? 10.557 0.649 18.606 1.00 94.56 98 ARG A CA 1
ATOM 777 C C . ARG A 1 98 ? 11.355 1.937 18.487 1.00 94.56 98 ARG A C 1
ATOM 779 O O . ARG A 1 98 ? 10.937 2.957 19.022 1.00 94.56 98 ARG A O 1
ATOM 786 N N . LYS A 1 99 ? 12.418 1.928 17.675 1.00 95.31 99 LYS A N 1
ATOM 787 C CA . LYS A 1 99 ? 13.236 3.120 17.430 1.00 95.31 99 LYS A CA 1
ATOM 788 C C . LYS A 1 99 ? 12.405 4.281 16.879 1.00 95.31 99 LYS A C 1
ATOM 790 O O . LYS A 1 99 ? 12.686 5.432 17.191 1.00 95.31 99 LYS A O 1
ATOM 795 N N . LYS A 1 100 ? 11.400 4.040 16.029 1.00 95.50 100 LYS A N 1
ATOM 796 C CA . LYS A 1 100 ? 10.532 5.120 15.529 1.00 95.50 100 LYS A CA 1
ATOM 797 C C . LYS A 1 100 ? 9.640 5.685 16.633 1.00 95.50 100 LYS A C 1
ATOM 799 O O . LYS A 1 100 ? 9.587 6.905 16.757 1.00 95.50 100 LYS A O 1
ATOM 804 N N . LEU A 1 101 ? 9.019 4.830 17.442 1.00 95.38 101 LEU A N 1
ATOM 805 C CA . LEU A 1 101 ? 8.193 5.250 18.579 1.00 95.38 101 LEU A CA 1
ATOM 806 C C . LEU A 1 101 ? 9.004 6.042 19.618 1.00 95.38 101 LEU A C 1
ATOM 808 O O . LEU A 1 101 ? 8.578 7.116 20.026 1.00 95.38 101 LEU A O 1
ATOM 812 N N . GLU A 1 102 ? 10.204 5.571 19.972 1.00 96.69 102 GLU A N 1
ATOM 813 C CA . GLU A 1 102 ? 11.135 6.260 20.887 1.00 96.69 102 GLU A CA 1
ATOM 814 C C . GLU A 1 102 ? 11.528 7.656 20.382 1.00 96.69 102 GLU A C 1
ATOM 816 O O . GLU A 1 102 ? 11.688 8.586 21.164 1.00 96.69 102 GLU A O 1
ATOM 821 N N . ASN A 1 103 ? 11.622 7.829 19.061 1.00 96.00 103 ASN A N 1
ATOM 822 C CA . ASN A 1 103 ? 11.874 9.123 18.420 1.00 96.00 103 ASN A CA 1
ATOM 823 C C . ASN A 1 103 ? 10.600 9.983 18.259 1.00 96.00 103 ASN A C 1
ATOM 825 O O . ASN A 1 103 ? 10.579 10.895 17.426 1.00 96.00 103 ASN A O 1
ATOM 829 N N . GLY A 1 104 ? 9.517 9.670 18.976 1.00 96.06 104 GLY A N 1
ATOM 830 C CA . GLY A 1 104 ? 8.255 10.413 18.928 1.00 96.06 104 GLY A CA 1
ATOM 831 C C . GLY A 1 104 ? 7.522 10.314 17.587 1.00 96.06 104 GLY A C 1
ATOM 832 O O . GLY A 1 104 ? 6.810 11.241 17.199 1.00 96.06 104 GLY A O 1
ATOM 833 N N . LYS A 1 105 ? 7.729 9.236 16.820 1.00 96.19 105 LYS A N 1
ATOM 834 C CA . 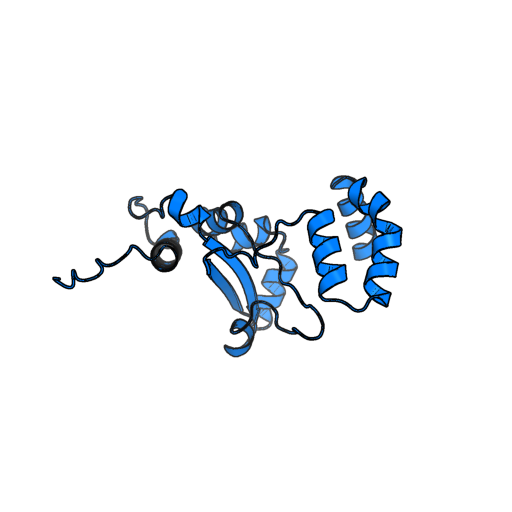LYS A 1 105 ? 6.946 8.968 15.603 1.00 96.19 105 LYS A CA 1
ATOM 835 C C . LYS A 1 105 ? 5.678 8.203 15.963 1.00 96.19 105 LYS A C 1
ATOM 837 O O . LYS A 1 105 ? 5.673 7.365 16.856 1.00 96.19 105 LYS A O 1
ATOM 842 N N . LEU A 1 106 ? 4.633 8.440 15.188 1.00 94.69 106 LEU A N 1
ATOM 843 C CA . LEU A 1 106 ? 3.358 7.745 15.226 1.00 94.69 106 LEU A CA 1
ATOM 844 C C . LEU A 1 106 ? 3.185 6.920 13.953 1.00 94.69 106 LEU A C 1
ATOM 846 O O . LEU A 1 106 ? 3.692 7.279 12.886 1.00 94.69 106 LEU A O 1
ATOM 850 N N . PHE A 1 107 ? 2.436 5.831 14.071 1.00 94.62 107 PHE A N 1
ATOM 851 C CA . PHE A 1 107 ? 2.002 5.003 12.953 1.00 94.62 107 PHE A CA 1
ATOM 852 C C . PHE A 1 107 ? 0.509 5.209 12.724 1.00 94.62 107 PHE A C 1
ATOM 854 O O . PHE A 1 107 ? -0.264 5.191 13.680 1.00 94.62 107 PHE A O 1
ATOM 861 N N . ARG A 1 108 ? 0.103 5.386 11.467 1.00 94.19 108 ARG A N 1
ATOM 862 C CA . ARG A 1 108 ? -1.306 5.468 11.071 1.00 94.19 108 ARG A CA 1
ATOM 863 C C . ARG A 1 108 ? -1.589 4.531 9.918 1.00 94.19 108 ARG A C 1
ATOM 865 O O . ARG A 1 108 ? -0.791 4.451 8.989 1.00 94.19 108 ARG A O 1
ATOM 872 N N . LEU A 1 109 ? -2.730 3.859 9.986 1.00 94.94 109 LEU A N 1
ATOM 873 C CA . LEU A 1 109 ? -3.269 3.063 8.896 1.00 94.94 109 LEU A CA 1
ATOM 874 C C . LEU A 1 109 ? -4.257 3.934 8.114 1.00 94.94 109 LEU A C 1
ATOM 876 O O . LEU A 1 109 ? -5.329 4.252 8.617 1.00 94.94 109 LEU A O 1
ATOM 880 N N . GLY A 1 110 ? -3.882 4.344 6.904 1.00 94.88 110 GLY A N 1
ATOM 881 C CA . GLY A 1 110 ? -4.820 4.943 5.958 1.00 94.88 110 GLY A CA 1
ATOM 882 C C . GLY A 1 110 ? -5.611 3.840 5.266 1.00 94.88 110 GLY A C 1
ATOM 883 O O . GLY A 1 110 ? -5.002 2.886 4.783 1.00 94.88 110 GLY A O 1
ATOM 884 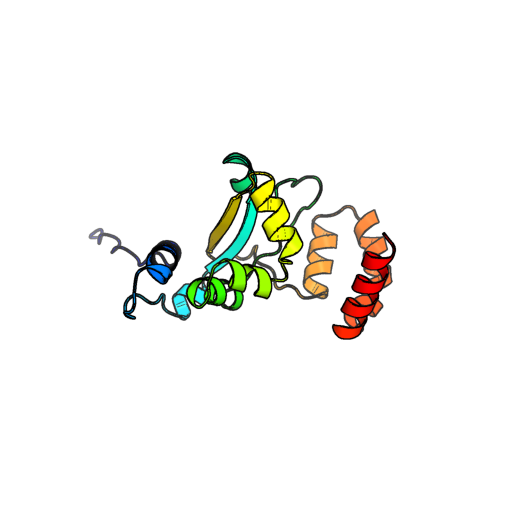N N . VAL A 1 111 ? -6.937 3.971 5.217 1.00 95.50 111 VAL A N 1
ATOM 885 C CA . VAL A 1 111 ? -7.853 3.012 4.580 1.00 95.50 111 VAL A CA 1
ATOM 886 C C . VA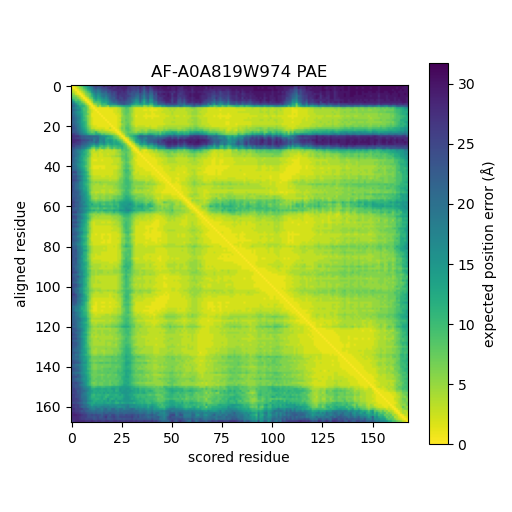L A 1 111 ? -8.752 3.762 3.615 1.00 95.50 111 VAL A C 1
ATOM 888 O O . VAL A 1 111 ? -9.303 4.806 3.959 1.00 95.50 111 VAL A O 1
ATOM 891 N N . PHE A 1 112 ? -8.872 3.249 2.398 1.00 94.56 112 PHE A N 1
ATOM 892 C CA . PHE A 1 112 ? -9.629 3.883 1.328 1.00 94.56 112 PHE A CA 1
ATOM 893 C C . PHE A 1 112 ? -10.160 2.832 0.354 1.00 94.56 112 PHE A C 1
ATOM 895 O O . PHE A 1 112 ? -9.753 1.670 0.381 1.00 94.56 112 PHE A O 1
ATOM 902 N N . TYR A 1 113 ? -11.101 3.245 -0.492 1.00 95.69 113 TYR A N 1
ATOM 903 C CA . TYR A 1 113 ? -11.653 2.376 -1.522 1.00 95.69 113 TYR A CA 1
ATOM 904 C C . TYR A 1 113 ? -10.596 2.039 -2.569 1.00 95.69 113 TYR A C 1
ATOM 906 O O . TYR A 1 113 ? -9.866 2.913 -3.044 1.00 95.69 113 TYR A O 1
ATOM 914 N N . ARG A 1 114 ? -10.549 0.762 -2.945 1.00 95.31 114 ARG A N 1
ATOM 915 C CA . ARG A 1 114 ? -9.793 0.285 -4.096 1.00 95.31 114 ARG A CA 1
ATOM 916 C C . ARG A 1 114 ? -10.279 1.026 -5.342 1.00 95.31 114 ARG A C 1
ATOM 918 O O . ARG A 1 114 ? -11.477 1.223 -5.530 1.00 95.31 114 ARG A O 1
ATOM 925 N N . SER A 1 115 ? -9.340 1.434 -6.181 1.00 93.50 115 SER A N 1
ATOM 926 C CA . SER A 1 115 ? -9.600 2.135 -7.438 1.00 93.50 115 SER A CA 1
ATOM 927 C C . SER A 1 115 ? -8.701 1.590 -8.540 1.00 93.50 115 SER A C 1
ATOM 929 O O . SER A 1 115 ? -7.771 0.835 -8.260 1.00 93.50 115 SER A O 1
ATOM 931 N N . ASP A 1 116 ? -8.913 2.039 -9.773 1.00 91.12 116 ASP A N 1
ATOM 932 C CA . ASP A 1 116 ? -8.094 1.645 -10.927 1.00 91.12 116 ASP A CA 1
ATOM 933 C C . ASP A 1 116 ? -6.630 2.111 -10.819 1.00 91.12 116 ASP A C 1
ATOM 935 O O . ASP A 1 116 ? -5.761 1.625 -11.535 1.00 91.12 116 ASP A O 1
ATOM 939 N N . ALA A 1 117 ? -6.322 3.024 -9.889 1.00 89.94 117 ALA A N 1
ATOM 940 C CA . ALA A 1 117 ? -4.945 3.400 -9.565 1.00 89.94 117 ALA A CA 1
ATOM 941 C C . ALA A 1 117 ? -4.218 2.339 -8.711 1.00 89.94 117 ALA A C 1
ATOM 943 O O . ALA A 1 117 ? -3.001 2.411 -8.530 1.00 89.94 117 ALA A O 1
ATOM 944 N N . CYS A 1 118 ? -4.950 1.371 -8.152 1.00 93.12 118 CYS A N 1
ATOM 945 C CA . CYS A 1 118 ? -4.406 0.277 -7.355 1.00 93.12 118 CYS A CA 1
ATOM 946 C C . CYS A 1 118 ? -3.990 -0.865 -8.282 1.00 93.12 118 CYS A C 1
ATOM 948 O O . CYS A 1 118 ? -4.779 -1.757 -8.590 1.00 93.12 118 CYS A O 1
ATOM 950 N N . ILE A 1 119 ? -2.738 -0.835 -8.721 1.00 93.25 119 ILE A N 1
ATOM 951 C CA . ILE A 1 119 ? -2.210 -1.823 -9.658 1.00 93.25 119 ILE A CA 1
ATOM 952 C C . ILE A 1 119 ? -1.632 -3.036 -8.902 1.00 93.25 119 ILE A C 1
ATOM 954 O O . ILE A 1 119 ? -0.925 -2.849 -7.903 1.00 93.25 119 ILE A O 1
ATOM 958 N N . PRO A 1 120 ? -1.887 -4.281 -9.357 1.00 91.38 120 PRO A N 1
ATOM 959 C CA . PRO A 1 120 ? -1.260 -5.471 -8.795 1.00 91.38 120 PRO A CA 1
ATOM 960 C C . PRO A 1 120 ? 0.268 -5.374 -8.768 1.00 91.38 120 PRO A C 1
ATOM 962 O O . PRO A 1 120 ? 0.905 -4.904 -9.706 1.00 91.38 120 PRO A O 1
ATOM 965 N N . THR A 1 121 ? 0.881 -5.882 -7.701 1.00 89.31 121 THR A N 1
ATOM 966 C CA . THR A 1 121 ? 2.344 -5.883 -7.531 1.00 89.31 121 THR A CA 1
ATOM 967 C C . THR A 1 121 ? 2.992 -7.050 -8.287 1.00 89.31 121 THR A C 1
ATOM 969 O O . THR A 1 121 ? 3.672 -7.893 -7.710 1.00 89.31 121 THR A O 1
ATOM 972 N N . SER A 1 122 ? 2.758 -7.138 -9.597 1.00 91.25 122 SER A N 1
ATOM 973 C CA . SER A 1 122 ? 3.500 -8.050 -10.472 1.00 91.25 122 SER A CA 1
ATOM 974 C C . SER A 1 122 ? 4.697 -7.325 -11.090 1.00 91.25 122 SER A C 1
ATOM 976 O O . SER A 1 122 ? 4.702 -6.099 -11.208 1.00 91.25 122 SER A O 1
ATOM 978 N N . TRP A 1 123 ? 5.726 -8.067 -11.511 1.00 91.81 123 TRP A N 1
ATOM 979 C CA . TRP A 1 123 ? 6.879 -7.456 -12.179 1.00 91.81 123 TRP A CA 1
ATOM 980 C C . TRP A 1 123 ? 6.488 -6.698 -13.451 1.00 91.81 123 TRP A C 1
ATOM 982 O O . TRP A 1 123 ? 7.021 -5.622 -13.700 1.00 91.81 123 TRP A O 1
ATOM 992 N N . ASP A 1 124 ? 5.554 -7.235 -14.237 1.00 92.94 124 ASP A N 1
ATOM 993 C CA . ASP A 1 124 ? 5.093 -6.600 -15.474 1.00 92.94 124 ASP A CA 1
ATOM 994 C C . ASP A 1 124 ? 4.384 -5.275 -15.217 1.00 92.94 124 ASP A C 1
ATOM 996 O O . ASP A 1 124 ? 4.714 -4.264 -15.840 1.00 92.94 124 ASP A O 1
ATOM 1000 N N . GLU A 1 125 ? 3.487 -5.261 -14.237 1.00 94.62 125 GLU A N 1
ATOM 1001 C CA . GLU A 1 125 ? 2.782 -4.052 -13.834 1.00 94.62 125 GLU A CA 1
ATOM 1002 C C . GLU A 1 125 ? 3.737 -3.000 -13.259 1.00 94.62 125 GLU A C 1
ATOM 1004 O O . GLU A 1 125 ? 3.676 -1.822 -13.613 1.00 94.62 125 GLU A O 1
ATOM 1009 N N . VAL A 1 126 ? 4.698 -3.420 -12.430 1.00 92.62 126 VAL A N 1
ATOM 1010 C CA . VAL A 1 126 ? 5.730 -2.524 -11.894 1.00 92.62 126 VAL A CA 1
ATOM 1011 C C . VAL A 1 126 ? 6.584 -1.927 -13.016 1.00 92.62 126 VAL A C 1
ATOM 1013 O O . VAL A 1 126 ? 6.867 -0.729 -12.987 1.00 92.62 126 VAL A O 1
ATOM 1016 N N . PHE A 1 127 ? 6.982 -2.710 -14.025 1.00 94.25 127 PHE A N 1
ATOM 1017 C CA . PHE A 1 127 ? 7.726 -2.172 -15.168 1.00 94.25 127 PHE A CA 1
ATOM 1018 C C . PHE A 1 127 ? 6.880 -1.213 -16.011 1.00 94.25 127 PHE A C 1
ATOM 1020 O O . PHE A 1 127 ? 7.395 -0.180 -16.433 1.00 94.25 127 PHE A O 1
ATOM 1027 N N . SER A 1 128 ? 5.592 -1.502 -16.203 1.00 93.88 128 SER A N 1
ATOM 1028 C CA . SER A 1 128 ? 4.649 -0.600 -16.878 1.00 93.88 128 SER A CA 1
ATOM 1029 C C . SER A 1 128 ? 4.528 0.749 -16.154 1.00 93.88 128 SER A C 1
ATOM 1031 O O . SER A 1 128 ? 4.642 1.819 -16.762 1.00 93.88 128 SER A O 1
ATOM 1033 N N . LEU A 1 129 ? 4.406 0.715 -14.825 1.00 93.38 129 LEU A N 1
ATOM 1034 C CA . LEU A 1 129 ? 4.394 1.907 -13.979 1.00 93.38 129 LEU A CA 1
ATOM 1035 C C . LEU A 1 129 ? 5.704 2.700 -14.081 1.00 93.38 129 LEU A C 1
ATOM 1037 O O . LEU A 1 129 ? 5.686 3.926 -14.214 1.00 93.38 129 LEU A O 1
ATOM 1041 N N . ILE A 1 130 ? 6.852 2.022 -14.047 1.00 93.00 130 ILE A N 1
ATOM 1042 C CA . ILE A 1 130 ? 8.162 2.670 -14.189 1.00 93.00 130 ILE A CA 1
ATOM 1043 C C . ILE A 1 130 ? 8.275 3.377 -15.542 1.00 93.00 130 ILE A C 1
ATOM 1045 O O . ILE A 1 130 ? 8.685 4.535 -15.581 1.00 93.00 130 ILE A O 1
ATOM 1049 N N . ASP A 1 131 ? 7.882 2.717 -16.628 1.00 93.88 131 ASP A N 1
ATOM 1050 C CA . ASP A 1 131 ? 7.942 3.291 -17.974 1.00 93.88 131 ASP A CA 1
ATOM 1051 C C . ASP A 1 131 ? 7.030 4.513 -18.132 1.00 93.88 131 ASP A C 1
ATOM 1053 O O . ASP A 1 131 ? 7.359 5.435 -18.878 1.00 93.88 131 ASP A O 1
ATOM 1057 N N . THR A 1 132 ? 5.909 4.532 -17.408 1.00 93.44 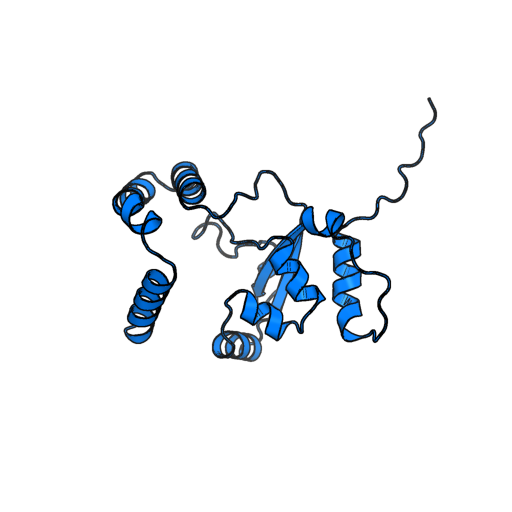132 THR A N 1
ATOM 1058 C CA . THR A 1 132 ? 4.906 5.598 -17.486 1.00 93.44 132 THR A CA 1
ATOM 1059 C C . THR A 1 132 ? 5.300 6.836 -16.675 1.00 93.44 132 THR A C 1
ATOM 1061 O O . THR A 1 132 ? 5.143 7.959 -17.151 1.00 93.44 132 THR A O 1
ATOM 1064 N N . TYR A 1 133 ? 5.804 6.661 -15.448 1.00 91.56 133 TYR A N 1
ATOM 1065 C CA . TYR A 1 133 ? 5.954 7.775 -14.497 1.00 91.56 133 TYR A CA 1
ATOM 1066 C C . TYR A 1 133 ? 7.401 8.177 -14.194 1.00 91.56 133 TYR A C 1
ATOM 1068 O O . TYR A 1 133 ? 7.621 9.215 -13.561 1.00 91.56 133 TYR A O 1
ATOM 1076 N N . TYR A 1 134 ? 8.395 7.389 -14.612 1.00 91.19 134 TYR A N 1
ATOM 1077 C CA . TYR A 1 134 ? 9.807 7.725 -14.428 1.00 91.19 134 TYR A CA 1
ATOM 1078 C C . TYR A 1 134 ? 10.482 8.098 -15.756 1.00 91.19 134 TYR A C 1
ATOM 1080 O O . TYR A 1 134 ? 10.097 7.610 -16.817 1.00 91.19 134 TYR A O 1
ATOM 1088 N N . PRO A 1 135 ? 11.535 8.941 -15.727 1.00 93.38 135 PRO A N 1
ATOM 1089 C CA . PRO A 1 135 ? 12.343 9.225 -16.906 1.00 93.38 135 PRO A CA 1
ATOM 1090 C C . PRO A 1 135 ? 12.830 7.957 -17.611 1.00 93.38 135 PRO A C 1
ATOM 1092 O O . PRO A 1 135 ? 13.283 7.004 -16.972 1.00 93.38 135 PRO A O 1
ATOM 1095 N N . LYS A 1 136 ? 12.848 7.988 -18.947 1.00 94.44 136 LYS A N 1
ATOM 1096 C CA . LYS A 1 136 ? 13.254 6.848 -19.786 1.00 94.44 136 LYS A CA 1
ATOM 1097 C C . LYS A 1 136 ? 14.644 6.298 -19.444 1.00 94.44 136 LYS A C 1
ATOM 1099 O O . LYS A 1 136 ? 14.879 5.100 -19.551 1.00 94.44 136 LYS A O 1
ATOM 1104 N N . SER A 1 137 ? 15.557 7.149 -18.978 1.00 95.06 137 SER A N 1
ATOM 1105 C CA . SER A 1 137 ? 16.889 6.738 -18.518 1.00 95.06 137 SER A CA 1
ATOM 1106 C C . SER A 1 137 ? 16.858 5.792 -17.309 1.00 95.06 137 SER A C 1
ATOM 1108 O O . SER A 1 137 ? 17.744 4.949 -17.184 1.00 95.06 137 SER A O 1
ATOM 1110 N N . ILE A 1 138 ? 15.856 5.905 -16.431 1.00 91.94 138 ILE A N 1
ATOM 1111 C CA . ILE A 1 138 ? 15.636 4.997 -15.296 1.00 91.94 138 ILE A CA 1
ATOM 1112 C C . ILE A 1 138 ? 15.007 3.696 -15.790 1.00 91.94 138 ILE A C 1
ATOM 1114 O O . ILE A 1 138 ? 15.518 2.621 -15.478 1.00 91.94 138 ILE A O 1
ATOM 1118 N N . SER A 1 139 ? 13.953 3.798 -16.605 1.00 93.31 139 SER A N 1
ATOM 1119 C CA . SER A 1 139 ? 13.286 2.644 -17.220 1.00 93.31 139 SER A CA 1
ATOM 1120 C C . SER A 1 139 ? 14.284 1.725 -17.939 1.00 93.31 139 SER A C 1
ATOM 1122 O O . SER A 1 139 ? 14.347 0.539 -17.624 1.00 93.31 139 SER A O 1
ATOM 1124 N N . ILE A 1 140 ? 15.152 2.273 -18.802 1.00 94.88 140 ILE A N 1
ATOM 1125 C CA . ILE A 1 140 ? 16.166 1.498 -19.540 1.00 94.88 140 ILE A CA 1
ATOM 1126 C C . ILE A 1 140 ? 17.073 0.709 -18.588 1.00 94.88 140 ILE A C 1
ATOM 1128 O O . ILE A 1 140 ? 17.298 -0.481 -18.803 1.00 94.88 140 ILE A O 1
ATOM 1132 N N . LYS A 1 141 ? 17.569 1.349 -17.521 1.00 94.62 141 LYS A N 1
ATOM 1133 C CA . LYS A 1 141 ? 18.454 0.699 -16.542 1.00 94.62 141 LYS A CA 1
ATOM 1134 C C . LYS A 1 141 ? 17.764 -0.460 -15.829 1.00 94.62 141 LYS A C 1
ATOM 1136 O O . LYS A 1 141 ? 18.378 -1.495 -15.609 1.00 94.62 141 LYS A O 1
ATOM 1141 N N . ILE A 1 142 ? 16.492 -0.303 -15.470 1.00 92.31 142 ILE A N 1
ATOM 1142 C CA . ILE A 1 142 ? 15.740 -1.347 -14.764 1.00 92.31 142 ILE A CA 1
ATOM 1143 C C . ILE A 1 142 ? 15.369 -2.487 -15.719 1.00 92.31 142 ILE A C 1
ATOM 1145 O O . ILE A 1 142 ? 15.538 -3.658 -15.378 1.00 92.31 142 ILE A O 1
ATOM 1149 N N . ARG A 1 143 ? 14.925 -2.158 -16.938 1.00 92.75 143 ARG A N 1
ATOM 1150 C CA . ARG A 1 143 ? 14.521 -3.121 -17.974 1.00 92.75 143 ARG A CA 1
ATOM 1151 C C . ARG A 1 143 ? 15.646 -4.090 -18.347 1.00 92.75 143 ARG A 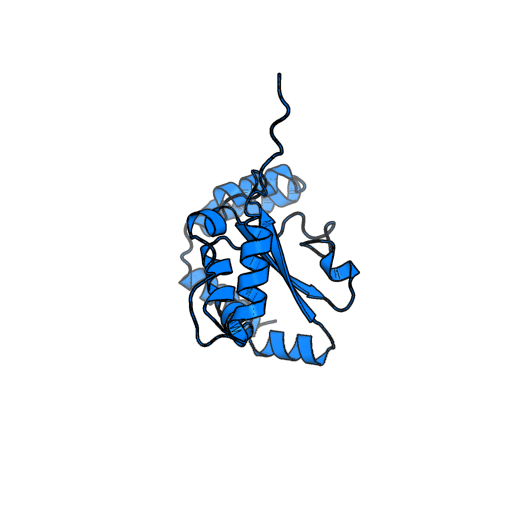C 1
ATOM 1153 O O . ARG A 1 143 ? 15.363 -5.259 -18.581 1.00 92.75 143 ARG A O 1
ATOM 1160 N N . GLN A 1 144 ? 16.907 -3.652 -18.318 1.00 95.00 144 GLN A N 1
ATOM 1161 C CA . GLN A 1 144 ? 18.078 -4.522 -18.530 1.00 95.00 144 GLN A CA 1
ATOM 1162 C C . GLN A 1 144 ? 18.168 -5.692 -17.535 1.00 95.00 144 GLN A C 1
ATOM 1164 O O . GLN A 1 144 ? 18.803 -6.702 -17.827 1.00 95.00 144 GLN A O 1
ATOM 1169 N N . HIS A 1 145 ? 17.522 -5.579 -16.373 1.00 92.56 145 HIS A N 1
ATOM 1170 C CA . HIS A 1 145 ? 17.499 -6.612 -15.341 1.00 92.56 145 HIS A CA 1
ATOM 1171 C C . HIS A 1 145 ? 16.155 -7.350 -15.248 1.00 92.56 145 HIS A C 1
ATOM 1173 O O . HIS A 1 145 ? 16.008 -8.217 -14.386 1.00 92.56 145 HIS A O 1
ATOM 1179 N N . ALA A 1 146 ? 15.183 -7.050 -16.119 1.00 92.12 146 ALA A N 1
ATOM 1180 C CA . ALA A 1 146 ? 13.815 -7.559 -16.012 1.00 92.12 146 ALA A CA 1
ATOM 1181 C C . ALA A 1 146 ? 13.749 -9.093 -15.965 1.00 92.12 146 ALA A C 1
ATOM 1183 O O . ALA A 1 146 ? 13.118 -9.655 -15.070 1.00 92.12 146 ALA A O 1
ATOM 1184 N N . ASP A 1 147 ? 14.458 -9.777 -16.864 1.00 92.81 147 ASP A N 1
ATOM 1185 C CA . ASP A 1 147 ? 14.440 -11.243 -16.923 1.00 92.81 147 ASP A CA 1
ATOM 1186 C C . ASP A 1 147 ? 15.076 -11.898 -15.696 1.00 92.81 147 ASP A C 1
ATOM 1188 O O . ASP A 1 147 ? 14.727 -13.022 -15.337 1.00 92.81 147 ASP A O 1
ATOM 1192 N N . VAL A 1 148 ? 16.045 -11.228 -15.067 1.00 91.25 148 VAL A N 1
ATOM 1193 C CA . VAL A 1 148 ? 16.671 -11.716 -13.833 1.00 91.25 148 VAL A CA 1
ATOM 1194 C C . VAL A 1 148 ? 15.705 -11.531 -12.669 1.00 91.25 148 VAL A C 1
ATOM 1196 O O . VAL A 1 148 ? 15.502 -12.464 -11.901 1.00 91.25 148 VAL A O 1
ATOM 1199 N N . LEU A 1 149 ? 15.069 -10.361 -12.569 1.00 88.50 149 LEU A N 1
ATOM 1200 C CA . LEU A 1 149 ? 14.097 -10.051 -11.518 1.00 88.50 149 LEU A CA 1
ATOM 1201 C C . LEU A 1 149 ? 12.892 -11.000 -11.551 1.00 88.50 149 LEU A C 1
ATOM 1203 O O . LEU A 1 149 ? 12.476 -11.486 -10.505 1.00 88.50 149 LEU A O 1
ATOM 1207 N N . LYS A 1 150 ? 12.376 -11.321 -12.744 1.00 90.69 150 LYS A N 1
ATOM 1208 C CA . LYS A 1 150 ? 11.232 -12.231 -12.914 1.00 90.69 150 LYS A CA 1
ATOM 1209 C C . LYS A 1 150 ? 11.531 -13.692 -12.590 1.00 90.69 150 LYS A C 1
ATOM 1211 O O . LYS A 1 150 ? 10.614 -14.426 -12.241 1.00 90.69 150 LYS A O 1
ATOM 1216 N N . ARG A 1 151 ? 12.780 -14.131 -12.766 1.00 92.12 151 ARG A N 1
ATOM 1217 C CA . ARG A 1 151 ? 13.184 -15.532 -12.554 1.00 92.12 151 ARG A CA 1
ATOM 1218 C C . ARG A 1 151 ? 13.689 -15.809 -11.144 1.00 92.12 151 ARG A C 1
ATOM 1220 O O . ARG A 1 151 ? 13.740 -16.969 -10.754 1.00 92.12 151 ARG A O 1
ATOM 1227 N N . MET A 1 152 ? 14.076 -14.768 -10.413 1.00 90.06 152 MET A N 1
ATOM 1228 C CA . MET A 1 152 ? 14.583 -14.904 -9.055 1.00 90.06 152 MET A CA 1
ATOM 1229 C C . MET A 1 152 ? 13.452 -15.300 -8.111 1.00 90.06 152 MET A C 1
ATOM 1231 O O . MET A 1 152 ? 12.412 -14.641 -8.071 1.00 90.06 152 MET A O 1
ATOM 1235 N N . ASN A 1 153 ? 13.656 -16.373 -7.352 1.00 87.56 153 ASN A N 1
ATOM 1236 C CA . ASN A 1 153 ? 12.690 -16.764 -6.333 1.00 87.56 153 ASN A CA 1
ATOM 1237 C C . ASN A 1 153 ? 12.848 -15.899 -5.069 1.00 87.56 153 ASN A C 1
ATOM 1239 O O . ASN A 1 153 ? 13.816 -15.151 -4.908 1.00 87.56 153 ASN A O 1
ATOM 1243 N N . PHE A 1 154 ? 11.869 -15.984 -4.170 1.00 81.50 154 PHE A N 1
ATOM 1244 C CA . PHE A 1 154 ? 11.854 -15.168 -2.959 1.00 81.50 154 PHE A CA 1
ATOM 1245 C C . PHE A 1 154 ? 13.076 -15.413 -2.058 1.00 81.50 154 PHE A C 1
ATOM 1247 O O . PHE A 1 154 ? 13.670 -14.451 -1.574 1.00 81.50 154 PHE A O 1
ATOM 1254 N N . ASP A 1 155 ? 13.496 -16.668 -1.891 1.00 85.62 155 ASP A N 1
ATOM 1255 C CA . ASP A 1 155 ? 14.623 -17.032 -1.024 1.00 85.62 155 ASP A CA 1
ATOM 1256 C C . ASP A 1 155 ? 15.940 -16.420 -1.523 1.00 85.62 155 ASP A C 1
ATOM 1258 O O . ASP A 1 155 ? 16.747 -15.905 -0.745 1.00 85.62 155 ASP A O 1
ATOM 1262 N N . GLU A 1 156 ? 16.146 -16.406 -2.840 1.00 85.69 156 GLU A N 1
ATOM 1263 C CA . GLU A 1 156 ? 17.294 -15.760 -3.476 1.00 85.69 156 GLU A CA 1
ATOM 1264 C C . GLU A 1 156 ? 17.275 -14.237 -3.292 1.00 85.69 156 GLU A C 1
ATOM 1266 O O . GLU A 1 156 ? 18.321 -13.635 -3.016 1.00 85.69 156 GLU A O 1
ATOM 1271 N N . ILE A 1 157 ? 16.100 -13.609 -3.423 1.00 83.56 157 ILE A N 1
ATOM 1272 C CA . ILE A 1 157 ? 15.922 -12.172 -3.172 1.00 83.56 157 ILE A CA 1
ATOM 1273 C C . ILE A 1 157 ? 16.269 -11.863 -1.712 1.00 83.56 157 ILE A C 1
ATOM 1275 O O . ILE A 1 157 ? 17.044 -10.940 -1.444 1.00 83.56 157 ILE A O 1
ATOM 1279 N N . GLU A 1 158 ? 15.744 -12.651 -0.771 1.00 79.94 158 GLU A N 1
ATOM 1280 C CA . GLU A 1 158 ? 15.971 -12.465 0.659 1.00 79.94 158 GLU A CA 1
ATOM 1281 C C . GLU A 1 158 ? 17.453 -12.638 1.023 1.00 79.94 158 GLU A C 1
ATOM 1283 O O . GLU A 1 158 ? 18.026 -11.790 1.715 1.00 79.94 158 GLU A O 1
ATOM 1288 N N . ALA A 1 159 ? 18.111 -13.681 0.513 1.00 82.75 159 ALA A N 1
ATOM 1289 C CA . ALA A 1 159 ? 19.529 -13.932 0.756 1.00 82.75 159 ALA A CA 1
ATOM 1290 C C . ALA A 1 159 ? 20.413 -12.772 0.266 1.00 82.75 159 ALA A C 1
ATOM 1292 O O . ALA A 1 159 ? 21.321 -12.325 0.978 1.00 82.75 159 ALA A O 1
ATOM 1293 N N . ARG A 1 160 ? 20.124 -12.228 -0.926 1.00 79.19 160 ARG A N 1
ATOM 1294 C CA . ARG A 1 160 ? 20.840 -11.062 -1.470 1.00 79.19 160 ARG A CA 1
ATOM 1295 C C . ARG A 1 160 ? 20.590 -9.804 -0.644 1.00 79.19 160 ARG A C 1
ATOM 1297 O O . ARG A 1 160 ? 21.544 -9.090 -0.329 1.00 79.19 160 ARG A O 1
ATOM 1304 N N . ALA A 1 161 ? 19.339 -9.547 -0.263 1.00 74.94 161 ALA A N 1
ATOM 1305 C CA . ALA A 1 161 ? 18.974 -8.395 0.557 1.00 74.94 161 ALA A CA 1
ATOM 1306 C C . ALA A 1 161 ? 19.662 -8.442 1.931 1.00 74.94 161 ALA A C 1
ATOM 1308 O O . ALA A 1 161 ? 20.293 -7.462 2.332 1.00 74.94 161 ALA A O 1
ATOM 1309 N N . ARG A 1 162 ? 19.640 -9.600 2.609 1.00 69.25 162 ARG A N 1
ATOM 1310 C CA . ARG A 1 162 ? 20.338 -9.818 3.889 1.00 69.25 162 ARG A CA 1
ATOM 1311 C C . ARG A 1 162 ? 21.845 -9.606 3.760 1.00 69.25 162 ARG A C 1
ATOM 1313 O O . ARG A 1 162 ? 22.430 -8.900 4.577 1.00 69.25 162 ARG A O 1
ATOM 1320 N N . SER A 1 163 ? 22.478 -10.149 2.715 1.00 61.72 163 SER A N 1
ATOM 1321 C CA . SER A 1 163 ? 23.918 -9.948 2.496 1.00 61.72 163 SER A CA 1
ATOM 1322 C C . SER A 1 163 ? 24.281 -8.486 2.223 1.00 61.72 163 SER A C 1
ATOM 1324 O O . SER A 1 163 ? 25.395 -8.084 2.551 1.00 61.72 163 SER A O 1
ATOM 1326 N N . SER A 1 164 ? 23.398 -7.701 1.600 1.00 59.12 164 SER A N 1
ATOM 1327 C CA . SER A 1 164 ? 23.627 -6.268 1.382 1.00 59.12 164 SER A CA 1
ATOM 1328 C C . SER A 1 164 ? 23.422 -5.458 2.663 1.00 59.12 164 SER A C 1
ATOM 1330 O O . SER A 1 164 ? 24.173 -4.520 2.906 1.00 59.12 164 SER A O 1
ATOM 1332 N N . TYR A 1 165 ? 22.432 -5.822 3.481 1.00 55.16 165 TYR A N 1
ATOM 1333 C CA . TYR A 1 165 ? 22.111 -5.149 4.741 1.00 55.16 165 TYR A CA 1
ATOM 1334 C C . TYR A 1 165 ? 23.181 -5.360 5.819 1.00 55.16 165 TYR A C 1
ATOM 1336 O O . TYR A 1 165 ? 23.442 -4.465 6.607 1.00 55.16 165 TYR A O 1
ATOM 1344 N N . LEU A 1 166 ? 23.838 -6.523 5.838 1.00 47.62 166 LEU A N 1
ATOM 1345 C CA . LEU A 1 166 ? 24.934 -6.809 6.773 1.00 47.62 166 LEU A CA 1
ATOM 1346 C C . LEU A 1 166 ? 26.269 -6.147 6.388 1.00 47.62 166 LEU A C 1
ATOM 1348 O O . LEU A 1 166 ? 27.212 -6.190 7.174 1.00 47.62 166 LEU A O 1
ATOM 1352 N N . ARG A 1 167 ? 26.377 -5.585 5.177 1.00 42.75 167 ARG A N 1
ATOM 1353 C CA . ARG A 1 167 ? 27.607 -4.957 4.658 1.00 42.75 167 ARG A CA 1
ATOM 1354 C C . ARG A 1 167 ? 27.526 -3.431 4.538 1.00 42.75 167 ARG A C 1
ATOM 1356 O O . ARG A 1 167 ? 28.525 -2.831 4.149 1.00 42.75 167 ARG A O 1
ATOM 1363 N N . GLY A 1 168 ? 26.369 -2.829 4.811 1.00 40.06 168 GLY A N 1
ATOM 1364 C CA . GLY A 1 168 ? 26.163 -1.375 4.859 1.00 40.06 168 GLY A CA 1
ATOM 1365 C C . GLY A 1 168 ? 25.929 -0.904 6.283 1.00 40.06 168 GLY A C 1
ATOM 1366 O O . GLY A 1 168 ? 26.295 0.255 6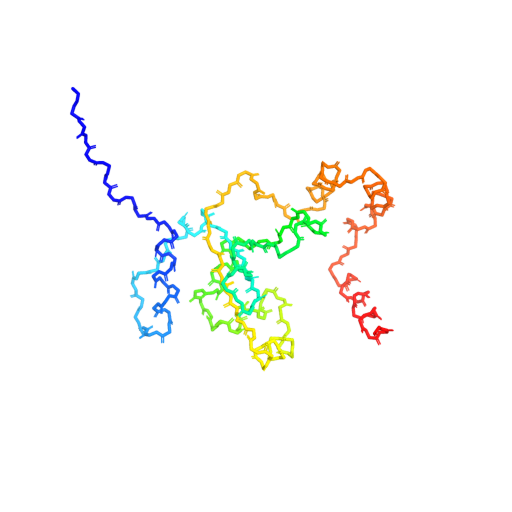.567 1.00 40.06 168 GLY A O 1
#

Organism: NCBI:txid392030

Sequence (168 aa):
MTNEPIQASNNAVQAFAKSFETKHTQDYASDTIKDDDLQKLVGRVTCGSKEMDFEYLQKNPDAKKFSWIMGDDGLSLFLKQSNIQALRSIGLEDRWIRKKLENGKLFRLGVFYRSDACIPTSWDEVFSLIDTYYPKSISIKIRQHADVLKRMNFDEIEARARSSYLRG

Mean predicted aligned error: 7.98 Å

Solvent-accessible surface area (backbone atoms only — not comparable to full-atom values): 10255 Å² total; per-residue (Å²): 134,83,85,72,77,83,69,87,68,83,48,48,62,59,42,45,50,53,35,53,69,43,58,86,76,53,100,62,92,80,70,71,63,50,68,76,46,40,63,45,28,28,32,35,82,40,76,30,74,52,74,78,47,65,76,42,90,50,88,48,58,88,84,38,90,72,66,87,65,36,48,36,74,56,54,46,34,51,56,77,41,56,67,68,58,29,43,41,75,74,70,47,52,66,72,58,53,50,55,39,46,76,69,60,35,46,78,44,76,50,69,45,72,62,51,92,86,66,68,68,94,42,73,68,50,49,50,52,50,37,58,72,76,41,62,65,77,56,32,56,63,54,58,78,43,43,74,58,62,74,68,54,52,69,68,60,52,49,54,52,51,54,58,51,62,77,73,108

Secondary structure (DSSP, 8-state):
-----------HHHHHHHHHHHTTT-S----PPPHHHHHTEEEEEEEESSGGGGSSSSS-TTT-S----B-HHHHHHHHHS-HHHHHHHTT--HHHHHHHHHTT-EEEEEEEE--TT-----HHHHHHHHHHHS-HHHHHHHHTTHHHHHH--HHHHHHHHHHHHTT-

Foldseek 3Di:
DDPDPPPPPPQLVVLLVVLLVCLVPDPDDDSDRDLVSQQQKKKAKFKAQDPVSVPDLDNCCPVPVDHDIGGSVLSVCSNVHDPVVSCVVVPDDPVNVVVSVVVRMDMDMDMDGDDPVDDDPDLVRVLVVCCPPHPVVVSVVVVVCSVVVNPDDPVNVVVVVVVVVVVD

pLDDT: mean 84.93, std 15.92, range [32.69, 96.94]

Radius of gyration: 19.55 Å; Cα contacts (8 Å, |Δi|>4): 127; chains: 1; bounding box: 68×34×44 Å